Protein AF-A0A820UTZ8-F1 (afdb_monomer)

Sequence (150 aa):
SDGFQQEKTWSLIIRLRHNVIKTGIKMISLSYAKISFSDAAQKLQLDSPEDAEYIVAKAIRDGVIEASIDHEQGYVQSRETIDVYTTREPMNAFHQRIEFCLKVHNEAVKAMRYPPKKYNEDLETAQERREREQEELEYAKEMADDEDDF

Nearest PDB structures (foldseek):
  9e8h-assembly1_V  TM=7.848E-01  e=2.845E-15  Homo sapiens
  9e8k-assembly1_V  TM=8.565E-01  e=4.154E-14  Homo sapiens
  7w3h-assembly1_V  TM=7.368E-01  e=2.902E-13  Homo sapiens
  3jck-assembly1_A  TM=6.873E-01  e=3.870E-11  Saccharomyces cerevisiae S288C
  4d10-assembly1_K  TM=8.024E-01  e=1.101E-06  Homo sapiens

Foldseek 3Di:
DCPCVVVVCVVVVVVVLLVVLLVLVLVVLVVDQKDALVVNCVSSVHPDSVVSVVSVVVSVVVVSFAWDDDPVVRMIGGDPDDDCVVDCVVVVVVVVVVVVVVVVVVVVVVVVPVVVPPVVVVVVVVVVVVVVVVVVVVVVVVVVVVVVPD

Mean predicted aligned error: 13.87 Å

pLDDT: mean 81.64, std 11.59, range [44.25, 97.19]

Secondary structure (DSSP, 8-state):
--HHHHTTTHHHHHHHHHHHHHHHHHHHHHH-SEEEHHHHHHHHT-S-HHHHHHHHHHHHHTTS--EEEETTTTEEEEPP---GGGSSHHHHHHHHHHHHHHHHHHHHHHHHTSS-SHHHHHHHHHHHHHHHHHHHHHHHHHHHHTTTT-

Radius of gyration: 37.83 Å; Cα contacts (8 Å, |Δi|>4): 81; chains: 1; bounding box: 93×20×97 Å

Structure (mmCIF, N/CA/C/O backbone):
data_AF-A0A820UTZ8-F1
#
_entry.id   AF-A0A820UTZ8-F1
#
loop_
_atom_site.group_PDB
_atom_site.id
_atom_site.type_symbol
_atom_site.label_atom_id
_atom_site.label_alt_id
_atom_site.label_comp_id
_atom_site.label_asym_id
_atom_site.label_entity_id
_atom_site.label_seq_id
_atom_site.pdbx_PDB_ins_code
_atom_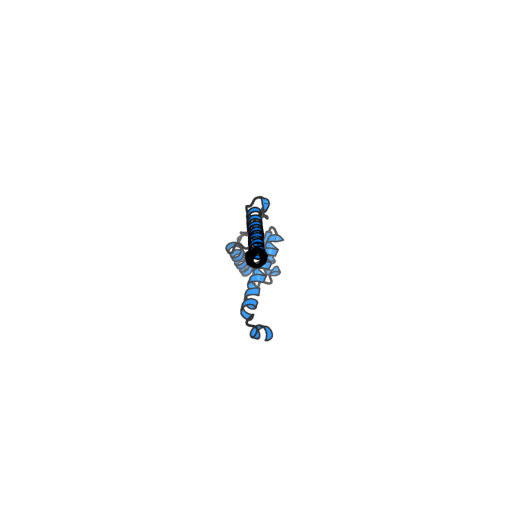site.Cartn_x
_atom_site.Cartn_y
_atom_site.Cartn_z
_atom_site.occupancy
_atom_site.B_iso_or_equiv
_atom_site.auth_seq_id
_atom_site.auth_comp_id
_atom_site.auth_asym_id
_atom_site.auth_atom_id
_atom_site.pdbx_PDB_model_num
ATOM 1 N N . SER A 1 1 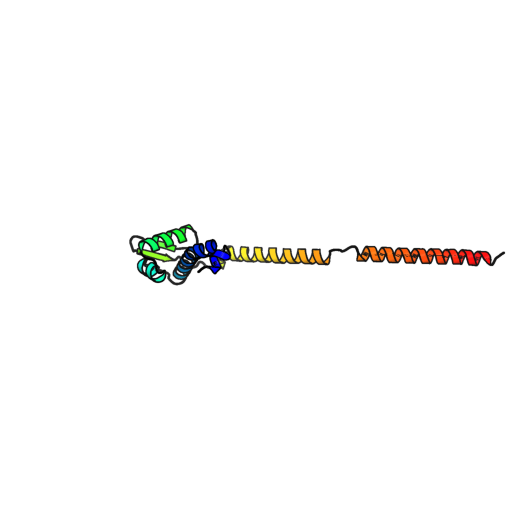? 19.200 -6.720 22.446 1.00 54.22 1 SER A N 1
ATOM 2 C CA . SER A 1 1 ? 18.553 -5.501 21.926 1.00 54.22 1 SER A CA 1
ATOM 3 C C . SER A 1 1 ? 19.519 -4.460 21.352 1.00 54.22 1 SER A C 1
ATOM 5 O O . SER A 1 1 ? 19.028 -3.517 20.750 1.00 54.22 1 SER A O 1
ATOM 7 N N . ASP A 1 2 ? 20.850 -4.634 21.437 1.00 58.19 2 ASP A N 1
ATOM 8 C CA . ASP A 1 2 ? 21.822 -3.587 21.046 1.00 58.19 2 ASP A CA 1
ATOM 9 C C . ASP A 1 2 ? 22.266 -3.556 19.573 1.00 58.19 2 ASP A C 1
ATOM 11 O O . ASP A 1 2 ? 22.712 -2.511 19.104 1.00 58.19 2 ASP A O 1
ATOM 15 N N . GLY A 1 3 ? 22.112 -4.641 18.804 1.00 70.94 3 GLY A N 1
ATOM 16 C CA . GLY A 1 3 ? 22.591 -4.672 17.408 1.00 70.94 3 GLY A CA 1
ATOM 17 C C . GLY A 1 3 ? 21.931 -3.615 16.508 1.00 70.94 3 GLY A C 1
ATOM 18 O O . GLY A 1 3 ? 22.598 -2.934 15.736 1.00 70.94 3 GLY A O 1
ATOM 19 N N . PHE A 1 4 ? 20.624 -3.389 16.678 1.00 64.25 4 PHE A N 1
ATOM 20 C CA . PHE A 1 4 ? 19.862 -2.443 15.849 1.00 64.25 4 PHE A CA 1
ATOM 21 C C . PHE A 1 4 ? 20.083 -0.968 16.210 1.00 64.25 4 PHE A C 1
ATOM 23 O O . PHE A 1 4 ? 19.855 -0.082 15.382 1.00 64.25 4 PHE A O 1
ATOM 30 N N . GLN A 1 5 ? 20.518 -0.679 17.441 1.00 64.12 5 GLN A N 1
ATOM 31 C CA . GLN A 1 5 ? 20.910 0.681 17.819 1.00 64.12 5 GLN A CA 1
ATOM 32 C C . GLN A 1 5 ? 22.268 1.048 17.212 1.00 64.12 5 GLN A C 1
ATOM 34 O O . GLN A 1 5 ? 22.458 2.190 16.794 1.00 64.12 5 GLN A O 1
ATOM 39 N N . GLN A 1 6 ? 23.163 0.068 17.067 1.00 70.62 6 GLN A N 1
ATOM 40 C CA . GLN A 1 6 ? 24.450 0.234 16.391 1.00 70.62 6 GLN A CA 1
ATOM 41 C C . GLN A 1 6 ? 24.295 0.528 14.889 1.00 70.62 6 GLN A C 1
ATOM 43 O O . GLN A 1 6 ? 25.003 1.377 14.350 1.00 70.62 6 GLN A O 1
ATOM 48 N N . GLU A 1 7 ? 23.316 -0.094 14.226 1.00 79.94 7 GLU A N 1
ATOM 49 C CA . GLU A 1 7 ? 23.069 0.063 12.783 1.00 79.94 7 GLU A CA 1
ATOM 50 C C . GLU A 1 7 ? 22.249 1.309 12.395 1.00 79.94 7 GLU A C 1
ATOM 52 O O . GLU A 1 7 ? 21.922 1.498 11.224 1.00 79.94 7 GLU A O 1
ATOM 57 N N . LYS A 1 8 ? 21.894 2.187 13.346 1.00 77.56 8 LYS A N 1
ATOM 58 C CA . LYS A 1 8 ? 21.041 3.380 13.118 1.00 77.56 8 LYS A CA 1
ATOM 59 C C . LYS A 1 8 ? 19.663 3.079 12.487 1.00 77.56 8 LYS A C 1
ATOM 61 O O . LYS A 1 8 ? 18.948 4.003 12.097 1.00 77.56 8 LYS A O 1
ATOM 66 N N . THR A 1 9 ? 19.230 1.818 12.438 1.00 82.38 9 THR A N 1
ATOM 67 C CA . THR A 1 9 ? 17.926 1.386 11.892 1.00 82.38 9 THR A CA 1
ATOM 68 C C . THR A 1 9 ? 16.786 1.483 12.907 1.00 82.38 9 THR A C 1
ATOM 70 O O . THR A 1 9 ? 15.617 1.323 12.555 1.00 82.38 9 THR A O 1
ATOM 73 N N . TRP A 1 10 ? 17.097 1.839 14.156 1.00 82.94 10 TRP A N 1
ATOM 74 C CA . TRP A 1 10 ? 16.140 1.987 15.256 1.00 82.94 10 TRP A CA 1
ATOM 75 C C . TRP A 1 10 ? 14.895 2.826 14.909 1.00 82.94 10 TRP A C 1
ATOM 77 O O . TRP A 1 10 ? 13.771 2.450 15.242 1.00 82.94 10 TRP A O 1
ATOM 87 N N . SER A 1 11 ? 15.062 3.932 14.174 1.00 83.88 11 SER A N 1
ATOM 88 C CA . SER A 1 11 ? 13.933 4.797 13.796 1.00 83.88 11 SER A CA 1
ATOM 89 C C . SER A 1 11 ? 12.948 4.138 12.818 1.00 83.88 11 SER A C 1
ATOM 91 O O . SER A 1 11 ? 11.755 4.443 12.861 1.00 83.88 11 SER A O 1
ATOM 93 N N . LEU A 1 12 ? 13.416 3.220 11.964 1.00 84.81 12 LEU A N 1
ATOM 94 C CA . LEU A 1 12 ? 12.567 2.436 11.061 1.00 84.81 12 LEU A CA 1
ATOM 95 C C . LEU A 1 12 ? 11.771 1.384 11.837 1.00 84.81 12 LEU A C 1
ATOM 97 O O . LEU A 1 12 ? 10.579 1.212 11.585 1.00 84.81 12 LEU A O 1
ATOM 101 N N . ILE A 1 13 ? 12.409 0.735 12.815 1.00 86.06 13 ILE A N 1
ATOM 102 C CA . ILE A 1 13 ? 11.790 -0.303 13.650 1.00 86.06 13 ILE A CA 1
ATOM 103 C C . ILE A 1 13 ? 10.596 0.264 14.423 1.00 86.06 13 ILE A C 1
ATOM 105 O O . ILE A 1 13 ? 9.522 -0.333 14.424 1.00 86.06 13 ILE A O 1
ATOM 109 N N . ILE A 1 14 ? 10.729 1.457 15.008 1.00 85.81 14 ILE A N 1
ATOM 110 C CA . ILE A 1 14 ? 9.621 2.100 15.734 1.00 85.81 14 ILE A CA 1
ATOM 111 C C . ILE A 1 14 ? 8.425 2.373 14.807 1.00 85.81 14 ILE A C 1
ATOM 113 O O . ILE A 1 14 ? 7.274 2.160 15.192 1.00 85.81 14 ILE A O 1
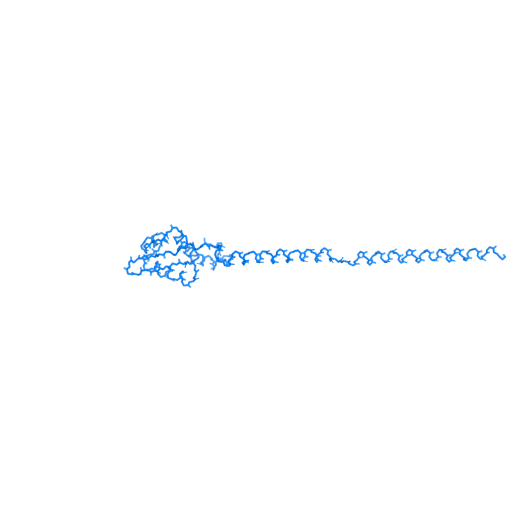ATOM 117 N N . ARG A 1 15 ? 8.671 2.807 13.563 1.00 86.75 15 ARG A N 1
ATOM 118 C CA . ARG A 1 15 ? 7.598 3.069 12.585 1.00 86.75 15 ARG A CA 1
ATOM 119 C C . ARG A 1 15 ? 6.899 1.793 12.121 1.00 86.75 15 ARG A C 1
ATOM 121 O O . ARG A 1 15 ? 5.748 1.866 11.688 1.00 86.75 15 ARG A O 1
ATOM 128 N N . LEU A 1 16 ? 7.552 0.635 12.244 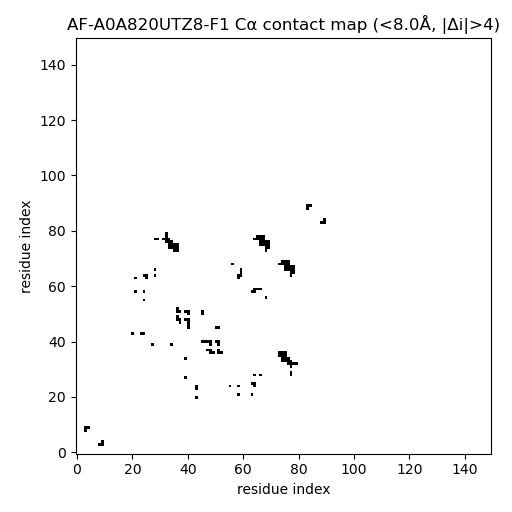1.00 89.06 16 LEU A N 1
ATOM 129 C CA . LEU A 1 16 ? 6.981 -0.648 11.853 1.00 89.06 16 LEU A CA 1
ATOM 130 C C . LEU A 1 16 ? 5.678 -0.928 12.605 1.00 89.06 16 LEU A C 1
ATOM 132 O O . LEU A 1 16 ? 4.722 -1.363 11.977 1.00 89.06 16 LEU A O 1
ATOM 136 N N . ARG A 1 17 ? 5.582 -0.581 13.897 1.00 86.69 17 ARG A N 1
ATOM 137 C CA . ARG A 1 17 ? 4.363 -0.795 14.698 1.00 86.69 17 ARG A CA 1
ATOM 138 C C . ARG A 1 17 ? 3.119 -0.198 14.033 1.00 86.69 17 ARG A C 1
ATOM 140 O O . ARG A 1 17 ? 2.111 -0.877 13.880 1.00 86.69 17 ARG A O 1
ATOM 147 N N . HIS A 1 18 ? 3.202 1.054 13.584 1.00 83.38 18 HIS A N 1
ATOM 148 C C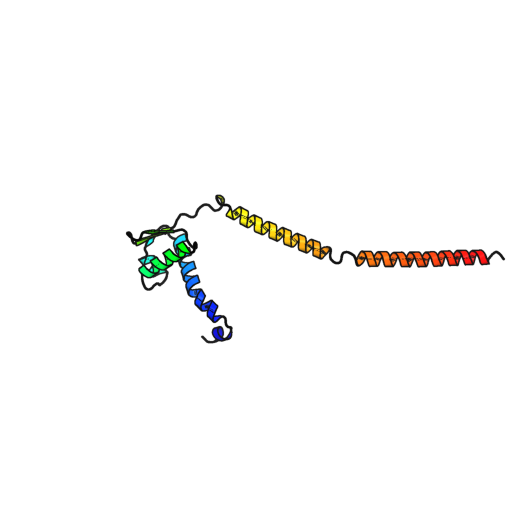A . HIS A 1 18 ? 2.079 1.717 12.914 1.00 83.38 18 HIS A CA 1
ATOM 149 C C . HIS A 1 18 ? 1.794 1.123 11.525 1.00 83.38 18 HIS A C 1
ATOM 151 O O . HIS A 1 18 ? 0.634 1.049 11.124 1.00 83.38 18 HIS A O 1
ATOM 157 N N . ASN A 1 19 ? 2.820 0.645 10.812 1.00 86.81 19 ASN A N 1
ATOM 158 C CA . ASN A 1 19 ? 2.649 -0.037 9.526 1.00 86.81 19 ASN A CA 1
ATOM 159 C C . ASN A 1 19 ? 2.010 -1.428 9.674 1.00 86.81 19 ASN A C 1
ATOM 161 O O . ASN A 1 19 ? 1.184 -1.800 8.839 1.00 86.81 19 ASN A O 1
ATOM 165 N N . VAL A 1 20 ? 2.340 -2.174 10.735 1.00 90.25 20 VAL A N 1
ATOM 166 C CA . VAL A 1 20 ? 1.720 -3.474 11.037 1.00 90.25 20 VAL A CA 1
ATOM 167 C C . VAL A 1 20 ? 0.239 -3.287 11.339 1.00 90.25 20 VAL A C 1
ATOM 169 O O . VAL A 1 20 ? -0.581 -3.959 10.725 1.00 90.25 20 VAL A O 1
ATOM 172 N N . ILE A 1 21 ? -0.119 -2.322 12.193 1.00 88.38 21 ILE A N 1
ATOM 173 C CA . ILE A 1 21 ? -1.525 -2.021 12.507 1.00 88.38 21 ILE A CA 1
ATOM 174 C C . ILE A 1 21 ? -2.290 -1.618 11.237 1.00 88.38 21 ILE A C 1
ATOM 176 O O . ILE A 1 21 ? -3.367 -2.145 10.962 1.00 88.38 21 ILE A O 1
ATOM 180 N N . LYS A 1 22 ? -1.706 -0.738 10.412 1.00 87.69 22 LYS A N 1
ATOM 181 C CA . LYS A 1 22 ? -2.302 -0.295 9.142 1.00 87.69 22 LYS A CA 1
ATOM 182 C C . LYS A 1 22 ? -2.525 -1.465 8.170 1.00 87.69 22 LYS A C 1
ATOM 184 O O . LYS A 1 22 ? -3.579 -1.554 7.544 1.00 87.69 22 LYS A O 1
ATOM 189 N N . THR A 1 23 ? -1.563 -2.381 8.078 1.00 89.94 23 THR A N 1
ATOM 190 C CA . THR A 1 23 ? -1.673 -3.595 7.251 1.00 89.94 23 THR A CA 1
ATOM 191 C C . THR A 1 23 ? -2.714 -4.567 7.807 1.00 89.94 23 THR A C 1
ATOM 193 O O . THR A 1 23 ? -3.511 -5.108 7.045 1.00 89.94 23 THR A O 1
ATOM 196 N N . GLY A 1 24 ? -2.758 -4.747 9.129 1.00 90.00 24 GLY A N 1
ATOM 197 C CA . GLY A 1 24 ? -3.730 -5.604 9.805 1.00 90.00 24 GLY A CA 1
ATOM 198 C C . GLY A 1 24 ? -5.168 -5.152 9.557 1.00 90.00 24 GLY A C 1
ATOM 199 O O . GLY A 1 24 ? -6.012 -5.963 9.186 1.00 90.00 24 GLY A O 1
ATOM 200 N N . ILE A 1 25 ? -5.431 -3.846 9.650 1.00 89.25 25 ILE A N 1
ATOM 201 C CA . ILE A 1 25 ? -6.749 -3.268 9.348 1.00 89.25 25 ILE A CA 1
ATOM 202 C C . ILE A 1 25 ? -7.145 -3.508 7.889 1.00 89.25 25 ILE A C 1
ATOM 204 O O . ILE A 1 25 ? -8.278 -3.906 7.630 1.00 89.25 25 ILE A O 1
ATOM 208 N N . LYS A 1 26 ? -6.214 -3.339 6.941 1.00 88.69 26 LYS A N 1
ATOM 209 C CA . LYS A 1 26 ? -6.467 -3.641 5.524 1.00 88.69 26 LYS A CA 1
ATOM 210 C C . LYS A 1 26 ? -6.813 -5.116 5.303 1.00 88.69 26 LYS A C 1
ATOM 212 O O . LYS A 1 26 ? -7.670 -5.443 4.491 1.00 88.69 26 LYS A O 1
ATOM 217 N N . MET A 1 27 ? -6.171 -6.022 6.035 1.00 89.19 27 MET A N 1
ATOM 218 C CA . MET A 1 27 ? -6.471 -7.450 5.941 1.00 89.19 27 MET A CA 1
ATOM 219 C C . MET A 1 27 ? -7.852 -7.790 6.517 1.00 89.19 27 MET A C 1
ATOM 221 O O . MET A 1 27 ? -8.581 -8.590 5.930 1.00 89.19 27 MET A O 1
ATOM 225 N N . ILE A 1 28 ? -8.242 -7.144 7.619 1.00 89.25 28 ILE A N 1
ATOM 226 C CA . ILE A 1 28 ? -9.587 -7.265 8.193 1.00 89.25 28 ILE A CA 1
ATOM 227 C C . ILE A 1 28 ? -10.637 -6.727 7.213 1.00 89.25 28 ILE A C 1
ATOM 229 O O . ILE A 1 28 ? -11.619 -7.420 6.961 1.00 89.25 28 ILE A O 1
ATOM 233 N N . SER A 1 29 ? -10.420 -5.559 6.600 1.00 86.50 29 SER A N 1
ATOM 234 C CA . SER A 1 29 ? -11.388 -4.978 5.659 1.00 86.50 29 SER A CA 1
ATOM 235 C C . SER A 1 29 ? -11.585 -5.820 4.396 1.00 86.50 29 SER A C 1
ATOM 237 O O . SER A 1 29 ? -12.672 -5.816 3.836 1.00 86.50 29 SER A O 1
ATOM 239 N N . LEU A 1 30 ? -10.549 -6.543 3.952 1.00 86.75 30 LEU A N 1
ATOM 240 C CA . LEU A 1 30 ? -10.642 -7.481 2.826 1.00 86.75 30 LEU A CA 1
ATOM 241 C C . LEU A 1 30 ? -11.349 -8.791 3.199 1.00 86.75 30 LEU A C 1
ATOM 243 O O . LEU A 1 30 ? -11.941 -9.432 2.338 1.00 86.75 30 LEU A O 1
ATOM 247 N N . SER A 1 31 ? -11.259 -9.209 4.463 1.00 88.00 31 SER A N 1
ATOM 248 C CA . SER A 1 31 ? -11.786 -10.503 4.916 1.00 88.00 31 SER A CA 1
ATOM 249 C C . SER A 1 31 ? -13.234 -10.426 5.402 1.00 88.00 31 SER A C 1
ATOM 251 O O . SER A 1 31 ? -13.952 -11.421 5.339 1.00 88.00 31 SER A O 1
ATOM 253 N N . TYR A 1 32 ? -13.663 -9.270 5.912 1.00 89.06 32 TYR A N 1
ATOM 254 C CA . TYR A 1 32 ? -14.983 -9.076 6.505 1.00 89.06 32 TYR A CA 1
ATOM 255 C C . TYR A 1 32 ? -15.724 -7.941 5.798 1.00 89.06 32 TYR A C 1
ATOM 257 O O . TYR A 1 32 ? -15.198 -6.838 5.668 1.00 89.06 32 TYR A O 1
ATOM 265 N N . ALA A 1 33 ? -16.976 -8.197 5.407 1.00 86.19 33 ALA A N 1
ATOM 266 C CA . ALA A 1 33 ? -17.892 -7.162 4.919 1.00 86.19 33 ALA A CA 1
ATOM 267 C C . ALA A 1 33 ? -18.358 -6.228 6.054 1.00 86.19 33 ALA A C 1
ATOM 269 O O . ALA A 1 33 ? -18.555 -5.029 5.867 1.00 86.19 33 ALA A O 1
ATOM 270 N N . LYS A 1 34 ? -18.532 -6.791 7.255 1.00 89.81 34 LYS A N 1
ATOM 271 C CA . LYS A 1 34 ? -18.964 -6.089 8.465 1.00 89.81 34 LYS A CA 1
ATOM 272 C C . LYS A 1 34 ? -18.253 -6.681 9.680 1.00 89.81 34 LYS A C 1
ATOM 274 O O . LYS A 1 34 ? -18.214 -7.903 9.820 1.00 89.81 34 LYS A O 1
ATOM 279 N N . ILE A 1 35 ? -17.700 -5.834 10.545 1.00 90.81 35 ILE A N 1
ATOM 280 C CA . ILE A 1 35 ? -17.027 -6.243 11.787 1.00 90.81 35 ILE A CA 1
ATOM 281 C C . ILE A 1 35 ? -17.281 -5.217 12.897 1.00 90.81 35 ILE A C 1
ATOM 283 O O . ILE A 1 35 ? -17.305 -4.017 12.631 1.00 90.81 35 ILE A O 1
ATOM 287 N N . SER A 1 36 ? -17.493 -5.672 14.132 1.00 91.50 36 SER A N 1
ATOM 288 C CA . SER A 1 36 ? -17.639 -4.798 15.303 1.00 91.50 36 SER A CA 1
ATOM 289 C C . SER A 1 36 ? -16.290 -4.228 15.760 1.00 91.50 36 SER A C 1
ATOM 291 O O . SER A 1 36 ? -15.232 -4.821 15.523 1.00 91.50 36 SER A O 1
ATOM 293 N N . PHE A 1 37 ? -16.309 -3.093 16.464 1.00 88.38 37 PHE A N 1
ATOM 294 C CA . PHE A 1 37 ? -15.084 -2.511 17.032 1.00 88.38 37 PHE A CA 1
ATOM 295 C C . PHE A 1 37 ? -14.436 -3.401 18.099 1.00 88.38 37 PHE A C 1
ATOM 297 O O . PHE A 1 37 ? -13.210 -3.471 18.162 1.00 88.38 37 PHE A O 1
ATOM 304 N N . SER A 1 38 ? -15.237 -4.137 18.880 1.00 89.38 38 SER A N 1
ATOM 305 C CA . SER A 1 38 ? -14.743 -5.097 19.878 1.00 89.38 38 SER A CA 1
ATOM 306 C C . SER A 1 38 ? -13.895 -6.197 19.244 1.00 89.38 38 SER A C 1
ATOM 308 O O . SER A 1 38 ? -12.793 -6.496 19.705 1.00 89.38 38 SER A O 1
ATOM 310 N N . ASP A 1 39 ? -14.382 -6.767 18.144 1.00 89.88 39 ASP A N 1
ATOM 311 C CA . ASP A 1 39 ? -13.747 -7.910 17.495 1.00 89.88 39 ASP A CA 1
ATOM 312 C C . ASP A 1 39 ? -12.515 -7.459 16.707 1.00 89.88 39 ASP A C 1
ATOM 314 O O . ASP A 1 39 ? -11.498 -8.158 16.663 1.00 89.88 39 ASP A O 1
ATOM 318 N N . ALA A 1 40 ? -12.580 -6.261 16.116 1.00 86.94 40 ALA A N 1
ATOM 319 C CA . ALA A 1 40 ? -11.434 -5.619 15.488 1.00 86.94 40 ALA A CA 1
ATOM 320 C C . ALA A 1 40 ? -10.326 -5.320 16.513 1.00 86.94 40 ALA A C 1
ATOM 322 O O . ALA A 1 40 ? -9.165 -5.643 16.252 1.00 86.94 40 ALA A O 1
ATOM 323 N N . ALA A 1 41 ? -10.670 -4.781 17.689 1.00 89.06 41 ALA A N 1
ATOM 324 C CA . ALA A 1 41 ? -9.723 -4.519 18.773 1.00 89.06 41 ALA A CA 1
ATOM 325 C C . ALA A 1 41 ? -9.058 -5.810 19.267 1.00 89.06 41 ALA A C 1
ATOM 327 O O . ALA A 1 41 ? -7.833 -5.874 19.364 1.00 89.06 41 ALA A O 1
ATOM 328 N N . GLN A 1 42 ? -9.840 -6.875 19.473 1.00 89.88 42 GLN A N 1
ATOM 329 C CA . GLN A 1 42 ? -9.316 -8.169 19.913 1.00 89.88 42 GLN A CA 1
ATOM 330 C C . GLN A 1 42 ? -8.369 -8.798 18.879 1.00 89.88 42 GLN A C 1
ATOM 332 O O . GLN A 1 42 ? -7.324 -9.339 19.243 1.00 89.88 42 GLN A O 1
ATOM 337 N N . LYS A 1 43 ? -8.691 -8.710 17.581 1.00 86.88 43 LYS A N 1
ATOM 338 C CA . LYS A 1 43 ? -7.830 -9.227 16.501 1.00 86.88 43 LYS A CA 1
ATOM 339 C C . LYS A 1 43 ? -6.548 -8.414 16.314 1.00 86.88 43 LYS A C 1
ATOM 341 O O . LYS A 1 43 ? -5.530 -8.986 15.935 1.00 86.88 43 LYS A O 1
ATOM 346 N N . LEU A 1 44 ? -6.595 -7.106 16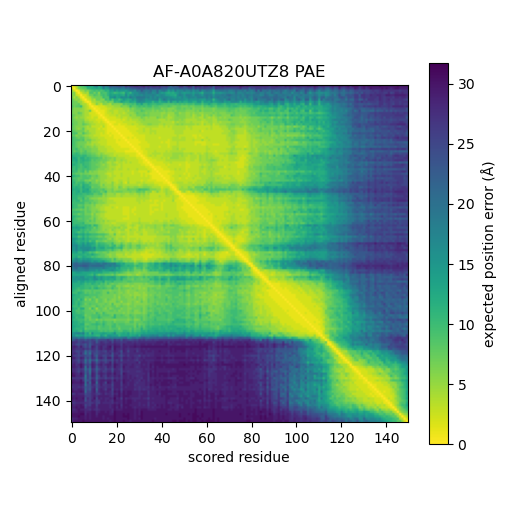.560 1.00 86.56 44 LEU A N 1
ATOM 347 C CA . LEU A 1 44 ? -5.443 -6.204 16.451 1.00 86.56 44 LEU A CA 1
ATOM 348 C C . LEU A 1 44 ? -4.642 -6.085 17.754 1.00 86.56 44 LEU A C 1
ATOM 350 O O . LEU A 1 44 ? -3.613 -5.412 17.750 1.00 86.56 44 LEU A O 1
ATOM 354 N N . GLN A 1 45 ? -5.090 -6.746 18.828 1.00 86.69 45 GLN A N 1
ATOM 355 C CA . GLN A 1 45 ? -4.510 -6.655 20.172 1.00 86.69 45 GLN A CA 1
ATOM 356 C C . GLN A 1 45 ? -4.423 -5.200 20.661 1.00 86.69 45 GLN A C 1
ATOM 358 O O . GLN A 1 45 ? -3.387 -4.759 21.154 1.00 86.69 45 GLN A O 1
ATOM 363 N N . LEU A 1 46 ? -5.508 -4.447 20.466 1.00 85.38 46 LEU A N 1
ATOM 364 C CA . LEU A 1 46 ? -5.655 -3.083 20.970 1.00 85.38 46 LEU A CA 1
ATOM 365 C C . LEU A 1 46 ? -6.267 -3.101 22.371 1.00 85.38 46 LEU A C 1
ATOM 367 O O . LEU A 1 46 ? -7.079 -3.970 22.688 1.00 85.38 46 LEU A O 1
ATOM 371 N N . ASP A 1 47 ? -5.881 -2.123 23.187 1.00 84.31 47 ASP A N 1
ATOM 372 C CA . ASP A 1 47 ? -6.279 -2.044 24.594 1.00 84.31 47 ASP A CA 1
ATOM 373 C C . ASP A 1 47 ? -7.759 -1.654 24.771 1.00 84.31 47 ASP A C 1
ATOM 375 O O . ASP A 1 47 ? -8.386 -2.044 25.756 1.00 84.31 47 ASP A O 1
ATOM 379 N N . SER A 1 48 ? -8.334 -0.915 23.813 1.00 87.81 48 SER A N 1
ATOM 380 C CA . SER A 1 48 ? -9.706 -0.404 23.876 1.00 87.81 48 SER A CA 1
ATOM 381 C C . SER A 1 48 ? -10.437 -0.476 22.516 1.00 87.81 48 SER A C 1
ATOM 383 O O . SER A 1 48 ? -9.809 -0.367 21.454 1.00 87.81 48 SER A O 1
ATOM 385 N N . PRO A 1 49 ? -11.774 -0.658 22.518 1.00 85.62 49 PRO A N 1
ATOM 386 C CA . PRO A 1 49 ? -12.593 -0.563 21.309 1.00 85.62 49 PRO A CA 1
ATOM 387 C C . PRO A 1 49 ? -12.663 0.867 20.745 1.00 85.62 49 PRO A C 1
ATOM 389 O O . PRO A 1 49 ? -12.738 1.028 19.527 1.00 85.62 49 PRO A O 1
ATOM 392 N N . GLU A 1 50 ? -12.569 1.899 21.587 1.00 87.44 50 GLU A N 1
ATOM 393 C CA . GLU A 1 50 ? -12.485 3.305 21.164 1.00 87.44 50 GLU A CA 1
ATOM 394 C C . GLU A 1 50 ? -11.184 3.587 20.389 1.00 87.44 50 GLU A C 1
ATOM 396 O O . GLU A 1 50 ? -11.186 4.303 19.382 1.00 87.44 50 GLU A O 1
ATOM 401 N N . ASP A 1 51 ? -10.071 2.966 20.794 1.00 87.75 51 ASP A N 1
ATOM 402 C CA . ASP A 1 51 ? -8.810 3.047 20.051 1.00 87.75 51 ASP A CA 1
ATOM 403 C C . ASP A 1 51 ? -8.937 2.402 18.665 1.00 87.75 51 ASP A C 1
ATOM 405 O O . ASP A 1 51 ? -8.438 2.942 17.671 1.00 87.75 51 ASP A O 1
ATOM 409 N N . ALA A 1 52 ? -9.639 1.270 18.562 1.00 87.19 52 ALA A N 1
ATOM 410 C CA . ALA A 1 52 ? -9.900 0.631 17.276 1.00 87.19 52 ALA A CA 1
ATOM 411 C C . ALA A 1 52 ? -10.715 1.543 16.347 1.00 87.19 52 ALA A C 1
ATOM 413 O O . ALA A 1 52 ? -10.373 1.673 15.168 1.00 87.19 52 ALA A O 1
ATOM 414 N N . GLU A 1 53 ? -11.731 2.229 16.871 1.00 88.81 53 GLU A N 1
ATOM 415 C CA . GLU A 1 53 ? -12.509 3.209 16.114 1.00 88.81 53 GLU A CA 1
ATOM 416 C C . GLU A 1 53 ? -11.625 4.343 15.575 1.00 88.81 53 GLU A C 1
ATOM 418 O O . GLU A 1 53 ? -11.649 4.635 14.373 1.00 88.81 53 GLU A O 1
ATOM 423 N N . TYR A 1 54 ? -10.783 4.942 16.424 1.00 89.19 54 TYR A N 1
ATOM 424 C CA . TYR A 1 54 ? -9.905 6.038 16.013 1.00 89.19 54 TYR A CA 1
ATOM 425 C C . TYR A 1 54 ? -8.920 5.614 14.915 1.00 89.19 54 TYR A C 1
ATOM 427 O O . TYR A 1 54 ? -8.698 6.346 13.942 1.00 89.19 54 TYR A O 1
ATOM 435 N N . ILE A 1 55 ? -8.330 4.423 15.039 1.00 88.94 55 ILE A N 1
ATOM 436 C CA . ILE A 1 55 ? -7.368 3.926 14.052 1.00 88.94 55 ILE A CA 1
ATOM 437 C C . ILE A 1 55 ? -8.070 3.605 12.726 1.00 88.94 55 ILE A C 1
ATOM 439 O O . ILE A 1 55 ? -7.526 3.941 11.671 1.00 88.94 55 ILE A O 1
ATOM 443 N N . VAL A 1 56 ? -9.272 3.020 12.745 1.00 88.81 56 VAL A N 1
ATOM 444 C CA . VAL A 1 56 ? -10.053 2.771 11.520 1.00 88.81 56 VAL A CA 1
ATOM 445 C C . VAL A 1 56 ? -10.450 4.093 10.859 1.00 88.81 56 VAL A C 1
ATOM 447 O O . VAL A 1 56 ? -10.243 4.253 9.655 1.00 88.81 56 VAL A O 1
ATOM 450 N N . ALA A 1 57 ? -10.916 5.082 11.625 1.00 89.38 57 ALA A N 1
ATOM 451 C CA . ALA A 1 57 ? -11.245 6.409 11.104 1.00 89.38 57 ALA A CA 1
ATOM 452 C C . ALA A 1 57 ? -10.025 7.088 10.460 1.00 89.38 57 ALA A C 1
ATOM 454 O O . ALA A 1 57 ? -10.122 7.700 9.391 1.00 89.38 57 ALA A O 1
ATOM 455 N N . LYS A 1 58 ? -8.846 6.940 11.074 1.00 90.06 58 LYS A N 1
ATOM 456 C CA . LYS A 1 58 ? -7.582 7.415 10.505 1.00 90.06 58 LYS A CA 1
ATOM 457 C C . LYS A 1 58 ? -7.198 6.654 9.236 1.00 90.06 58 LYS A C 1
ATOM 459 O O . LYS A 1 58 ? -6.741 7.274 8.284 1.00 90.06 58 LYS A O 1
ATOM 464 N N . ALA A 1 59 ? -7.399 5.340 9.190 1.00 89.12 59 ALA A N 1
ATOM 465 C CA . ALA A 1 59 ? -7.103 4.526 8.014 1.00 89.12 59 ALA A CA 1
ATOM 466 C C . ALA A 1 59 ? -7.992 4.887 6.810 1.00 89.12 59 ALA A C 1
ATOM 468 O O . ALA A 1 59 ? -7.495 4.900 5.682 1.00 89.12 59 ALA A O 1
ATOM 469 N N . ILE A 1 60 ? -9.260 5.239 7.053 1.00 89.38 60 ILE A N 1
ATOM 470 C CA . ILE A 1 60 ? -10.180 5.763 6.030 1.00 89.38 60 ILE A CA 1
ATOM 471 C C . ILE A 1 60 ? -9.712 7.144 5.553 1.00 89.38 60 ILE A C 1
ATOM 473 O O . ILE A 1 60 ? -9.624 7.385 4.353 1.00 89.38 60 ILE A O 1
ATOM 477 N N . ARG A 1 61 ? -9.339 8.042 6.478 1.00 89.44 61 ARG A N 1
ATOM 478 C CA . ARG A 1 61 ? -8.819 9.381 6.139 1.00 89.44 61 ARG A CA 1
ATOM 479 C C . ARG A 1 61 ? -7.532 9.325 5.315 1.00 89.44 61 ARG A C 1
ATOM 481 O O . ARG A 1 61 ? -7.362 10.118 4.397 1.00 89.44 61 ARG A O 1
ATOM 488 N N . ASP A 1 62 ? -6.645 8.390 5.641 1.00 88.81 62 ASP A N 1
ATOM 489 C CA . ASP A 1 62 ? -5.394 8.153 4.919 1.00 88.81 62 ASP A CA 1
ATOM 490 C C . ASP A 1 62 ? -5.617 7.455 3.557 1.00 88.81 62 ASP A C 1
ATOM 492 O O . ASP A 1 62 ? -4.650 7.240 2.827 1.00 88.81 62 ASP A O 1
ATOM 496 N N . GLY A 1 63 ? -6.853 7.058 3.219 1.00 85.12 63 GLY A N 1
ATOM 497 C CA . GLY A 1 63 ? -7.185 6.358 1.972 1.00 85.12 63 GLY A CA 1
ATOM 498 C C . GLY A 1 63 ? -6.634 4.931 1.889 1.00 85.12 63 GLY A C 1
ATOM 499 O O . GLY A 1 63 ? -6.463 4.390 0.802 1.00 85.12 63 GLY A O 1
ATOM 500 N N . VAL A 1 64 ? -6.301 4.316 3.028 1.00 85.94 64 VAL A N 1
ATOM 501 C CA . VAL A 1 64 ? -5.731 2.957 3.071 1.00 85.94 64 VAL A CA 1
ATOM 502 C C . VAL A 1 64 ? -6.813 1.902 2.874 1.00 85.94 64 VAL A C 1
ATOM 504 O O . VAL A 1 64 ? -6.550 0.852 2.282 1.00 85.94 64 VAL A O 1
ATOM 507 N N . ILE A 1 65 ? -8.003 2.176 3.411 1.00 87.19 65 ILE A N 1
ATOM 508 C CA . ILE A 1 65 ? -9.184 1.324 3.326 1.00 87.19 65 ILE A CA 1
ATOM 509 C C . ILE A 1 65 ? -10.390 2.149 2.883 1.00 87.19 65 ILE A C 1
ATOM 511 O O . ILE A 1 65 ? -10.553 3.299 3.290 1.00 87.19 65 ILE A O 1
ATOM 515 N N . GLU A 1 66 ? -11.260 1.530 2.095 1.00 86.50 66 GLU A N 1
ATOM 516 C 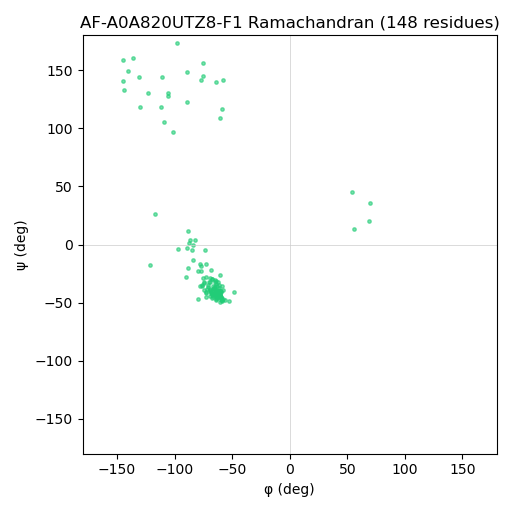CA . GLU A 1 66 ? -12.563 2.083 1.740 1.00 86.50 66 GLU A CA 1
ATOM 517 C C . GLU A 1 66 ? -13.632 1.410 2.602 1.00 86.50 66 GLU A C 1
ATOM 519 O O . GLU A 1 66 ? -14.086 0.299 2.331 1.00 86.50 66 GLU A O 1
ATOM 524 N N . ALA A 1 67 ? -14.004 2.071 3.693 1.00 87.38 67 ALA A N 1
ATOM 525 C CA . ALA A 1 67 ? -15.006 1.585 4.631 1.00 87.38 67 ALA A CA 1
ATOM 526 C C . ALA A 1 67 ? -15.821 2.752 5.198 1.00 87.38 67 ALA A C 1
ATOM 528 O O . ALA A 1 67 ? -15.379 3.901 5.180 1.00 87.38 67 ALA A O 1
ATOM 529 N N . SER A 1 68 ? -17.014 2.447 5.699 1.00 88.19 68 SER A N 1
ATOM 530 C CA . SER A 1 68 ? -17.870 3.361 6.449 1.00 88.19 68 SER A CA 1
ATOM 531 C C . SER A 1 68 ? -17.939 2.920 7.911 1.00 88.19 68 SER A C 1
ATOM 533 O O . SER A 1 68 ? -17.905 1.724 8.211 1.00 88.19 68 SER A O 1
ATOM 535 N N . ILE A 1 69 ? -18.000 3.895 8.814 1.00 89.62 69 ILE A N 1
ATOM 536 C CA . ILE A 1 69 ? -18.114 3.687 10.257 1.00 89.62 69 ILE A CA 1
ATOM 537 C C . ILE A 1 69 ? -19.543 4.026 10.674 1.00 89.62 69 ILE A C 1
ATOM 539 O O . ILE A 1 69 ? -20.020 5.122 10.380 1.00 89.62 69 ILE A O 1
ATOM 543 N N . ASP A 1 70 ? -20.188 3.105 11.385 1.00 88.38 70 ASP A N 1
ATOM 544 C CA . ASP A 1 70 ? -21.439 3.342 12.101 1.00 88.38 70 ASP A CA 1
ATOM 545 C C . ASP A 1 70 ? -21.145 3.326 13.607 1.00 88.38 70 ASP A C 1
ATOM 547 O O . ASP A 1 70 ? -20.886 2.273 14.199 1.00 88.38 70 ASP A O 1
ATOM 551 N N . HIS A 1 71 ? -21.137 4.517 14.210 1.00 84.00 71 HIS A N 1
ATOM 552 C CA . HIS A 1 71 ? -20.866 4.691 15.637 1.00 84.00 71 HIS A CA 1
ATOM 553 C C . HIS A 1 71 ? -22.058 4.265 16.509 1.00 84.00 71 HIS A C 1
ATOM 555 O O . HIS A 1 71 ? -21.854 3.746 17.602 1.00 84.00 71 HIS A O 1
ATOM 561 N N . GLU A 1 72 ? -23.299 4.425 16.032 1.00 84.62 72 GLU A N 1
ATOM 562 C CA . GLU A 1 72 ? -24.497 4.082 16.814 1.00 84.62 72 GLU A CA 1
ATOM 563 C C . GLU A 1 72 ? -24.640 2.571 16.995 1.00 84.62 72 GLU A C 1
ATOM 565 O O . GLU A 1 72 ? -25.010 2.097 18.069 1.00 84.62 72 GLU A O 1
ATOM 570 N N . GLN A 1 73 ? -24.330 1.803 15.952 1.00 81.56 73 GLN A N 1
ATOM 571 C CA . GLN A 1 73 ? -24.397 0.343 15.993 1.00 81.56 73 GLN A CA 1
ATOM 572 C C . GLN A 1 73 ? -23.039 -0.325 16.277 1.00 81.56 73 GLN A C 1
ATOM 574 O O . GLN A 1 73 ? -22.976 -1.550 16.403 1.00 81.56 73 GLN A O 1
ATOM 579 N N . GLY A 1 74 ? -21.955 0.449 16.384 1.00 85.50 74 GLY A N 1
ATOM 580 C CA . GLY A 1 74 ? -20.643 -0.029 16.825 1.00 85.50 74 GLY A CA 1
ATOM 581 C C . GLY A 1 74 ? -19.927 -0.960 15.839 1.00 85.50 74 GLY A C 1
ATOM 582 O O . GLY A 1 74 ? -19.248 -1.904 16.264 1.00 85.50 74 GLY A O 1
ATOM 583 N N . TYR A 1 75 ? -20.068 -0.729 14.531 1.00 88.38 75 TYR A N 1
ATOM 584 C CA . TYR A 1 75 ? -19.413 -1.547 13.507 1.00 88.38 75 TYR A CA 1
ATOM 585 C C . TYR A 1 75 ? -18.774 -0.743 12.376 1.00 88.38 75 TYR A C 1
ATOM 587 O O . TYR A 1 75 ? -19.130 0.394 12.067 1.00 88.38 75 TYR A O 1
ATOM 595 N N . VAL A 1 76 ? -17.852 -1.415 11.694 1.00 88.62 76 VAL A N 1
ATOM 596 C CA . VAL A 1 76 ? -17.233 -0.988 10.445 1.00 88.62 76 VAL A CA 1
ATOM 597 C C . VAL A 1 76 ? -17.821 -1.819 9.315 1.00 88.62 76 VAL A C 1
ATOM 599 O O . VAL A 1 76 ? -17.860 -3.049 9.397 1.00 88.62 76 VAL A O 1
ATOM 602 N N . GLN A 1 77 ? -18.260 -1.152 8.255 1.00 89.19 77 GLN A N 1
ATOM 603 C CA . GLN A 1 77 ? -18.717 -1.786 7.025 1.00 89.19 77 GLN A CA 1
ATOM 604 C C . GLN A 1 77 ? -17.722 -1.481 5.907 1.00 89.19 77 GLN A C 1
ATOM 606 O O . GLN A 1 77 ? -17.507 -0.316 5.566 1.00 89.19 77 GLN A O 1
ATOM 611 N N . SER A 1 78 ? -17.094 -2.508 5.340 1.00 85.94 78 SER A N 1
ATOM 612 C CA . SER A 1 78 ? -16.232 -2.326 4.171 1.00 85.94 78 SER A CA 1
ATOM 613 C C . SER A 1 78 ? -17.084 -2.100 2.922 1.00 85.94 78 SER A C 1
ATOM 615 O O . SER A 1 78 ? -18.192 -2.628 2.795 1.00 85.94 78 SER A O 1
ATOM 617 N N . ARG A 1 79 ? -16.593 -1.264 2.002 1.00 81.31 79 ARG A N 1
ATOM 618 C CA . ARG A 1 79 ? -17.160 -1.195 0.654 1.00 81.31 79 ARG A CA 1
ATOM 619 C C . ARG A 1 79 ? -16.673 -2.395 -0.145 1.00 81.31 79 ARG A C 1
ATOM 621 O O . ARG A 1 79 ? -15.521 -2.806 -0.010 1.00 81.31 79 ARG A O 1
ATOM 628 N N . GLU A 1 80 ? -17.559 -2.954 -0.963 1.00 72.81 80 GLU A N 1
ATOM 629 C CA . GLU A 1 80 ? -17.201 -4.054 -1.855 1.00 72.81 80 GLU A CA 1
ATOM 630 C C . GLU A 1 80 ? -16.057 -3.638 -2.781 1.00 72.81 80 GLU A C 1
ATOM 632 O O . GLU A 1 80 ? -15.997 -2.501 -3.257 1.00 72.81 80 GLU A O 1
ATOM 637 N N . THR A 1 81 ? -15.141 -4.574 -3.028 1.00 68.25 81 THR A N 1
ATOM 638 C CA . THR A 1 81 ? -14.039 -4.388 -3.969 1.00 68.25 81 THR A CA 1
ATOM 639 C C . THR A 1 81 ? -14.610 -4.120 -5.356 1.00 68.25 81 THR A C 1
ATOM 641 O O . THR A 1 81 ? -15.173 -5.018 -5.982 1.00 68.25 81 THR A O 1
ATOM 644 N N . ILE A 1 82 ? -14.474 -2.880 -5.822 1.00 73.06 82 ILE A N 1
ATOM 645 C CA . ILE A 1 82 ? -14.876 -2.474 -7.168 1.00 73.06 82 ILE A CA 1
ATOM 646 C C . ILE A 1 82 ? -14.012 -3.239 -8.175 1.00 73.06 82 ILE A C 1
ATOM 648 O O . ILE A 1 82 ? -12.810 -3.414 -7.964 1.00 73.06 82 ILE A O 1
ATOM 652 N N . ASP A 1 83 ? -14.619 -3.690 -9.273 1.00 77.75 83 ASP A N 1
ATOM 653 C CA . ASP A 1 83 ? -13.877 -4.311 -10.364 1.00 77.75 83 ASP A CA 1
ATOM 654 C C . ASP A 1 83 ? -12.827 -3.333 -10.919 1.00 77.75 83 ASP A C 1
ATOM 656 O O . ASP A 1 83 ? -13.149 -2.279 -11.477 1.00 77.75 83 ASP A O 1
ATOM 660 N N . VAL A 1 84 ? -11.555 -3.708 -10.778 1.00 79.88 84 VAL A N 1
ATOM 661 C CA . VAL A 1 84 ? -10.385 -2.915 -11.177 1.00 79.8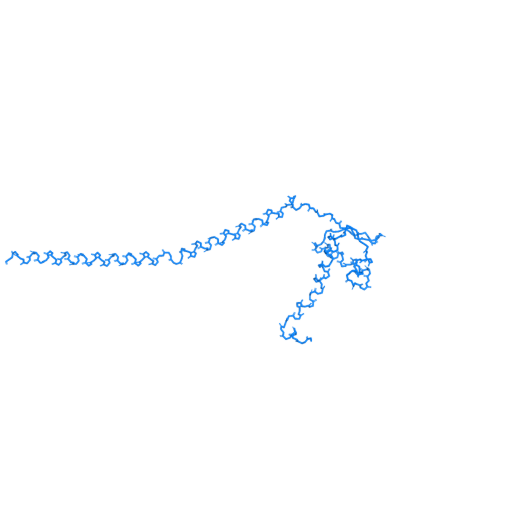8 84 VAL A CA 1
ATOM 662 C C . VAL A 1 84 ? -10.394 -2.621 -12.682 1.00 79.88 84 VAL A C 1
ATOM 664 O O . VAL A 1 84 ? -9.872 -1.596 -13.113 1.00 79.88 84 VAL A O 1
ATOM 667 N N . TYR A 1 85 ? -11.035 -3.457 -13.505 1.00 82.62 85 TYR A N 1
ATOM 668 C CA . TYR A 1 85 ? -11.156 -3.208 -14.946 1.00 82.62 85 TYR A CA 1
ATOM 669 C C . TYR A 1 85 ? -12.133 -2.084 -15.302 1.00 82.62 85 TYR A C 1
ATOM 671 O O . TYR A 1 85 ? -12.067 -1.547 -16.407 1.00 82.62 85 TYR A O 1
ATOM 679 N N . THR A 1 86 ? -13.002 -1.689 -14.369 1.00 85.19 86 THR A N 1
ATOM 680 C CA . THR A 1 86 ? -13.876 -0.520 -14.540 1.00 85.19 86 THR A CA 1
ATOM 681 C C . THR A 1 86 ? -13.105 0.791 -14.338 1.00 85.19 86 THR A C 1
ATOM 683 O O . THR A 1 86 ? -13.548 1.854 -14.774 1.00 85.19 86 THR A O 1
ATOM 686 N N . THR A 1 87 ? -11.934 0.744 -13.694 1.00 86.50 87 THR A N 1
ATOM 687 C CA . THR A 1 87 ? -11.126 1.929 -13.393 1.00 86.50 87 THR A CA 1
ATOM 688 C C . THR A 1 87 ? -10.008 2.144 -14.420 1.00 86.50 87 THR A C 1
ATOM 690 O O . THR A 1 87 ? -9.752 1.334 -15.311 1.00 86.50 87 THR A O 1
ATOM 693 N N . ARG A 1 88 ? -9.308 3.281 -14.308 1.00 88.62 88 ARG A N 1
ATOM 694 C CA . ARG A 1 88 ? -8.137 3.611 -15.145 1.00 88.62 88 ARG A CA 1
ATOM 695 C C . ARG A 1 88 ? -6.831 3.002 -14.620 1.00 88.62 88 ARG A C 1
ATOM 697 O O . ARG A 1 88 ? -5.783 3.210 -15.231 1.00 88.62 88 ARG A O 1
ATOM 704 N N . GLU A 1 89 ? -6.863 2.270 -13.506 1.00 88.62 89 GLU A N 1
ATOM 705 C CA . GLU A 1 89 ? -5.660 1.686 -12.900 1.00 88.62 89 GLU A CA 1
ATOM 706 C C . GLU A 1 89 ? -4.922 0.715 -13.831 1.00 88.62 89 GLU A C 1
ATOM 708 O O . GLU A 1 89 ? -3.703 0.872 -13.968 1.00 88.62 89 GLU A O 1
ATOM 713 N N . PRO A 1 90 ? -5.592 -0.218 -14.545 1.00 91.94 90 PRO A N 1
ATOM 714 C CA . PRO A 1 90 ? -4.899 -1.111 -15.471 1.00 91.94 90 PRO A CA 1
ATOM 715 C C . PRO A 1 90 ? -4.183 -0.339 -16.583 1.00 91.94 90 PRO A C 1
ATOM 717 O O . PRO A 1 90 ? -3.023 -0.618 -16.884 1.00 91.94 90 PRO A O 1
ATOM 720 N N . MET A 1 91 ? -4.839 0.679 -17.156 1.00 93.00 91 MET A N 1
ATOM 721 C CA . MET A 1 91 ? -4.261 1.525 -18.206 1.00 93.00 91 MET A CA 1
ATOM 722 C C . MET A 1 91 ? -2.987 2.229 -17.724 1.00 93.00 91 MET A C 1
ATOM 724 O O . MET A 1 91 ? -1.977 2.213 -18.426 1.00 93.00 91 MET A O 1
ATOM 728 N N . ASN A 1 92 ? -3.009 2.802 -16.517 1.00 93.88 92 ASN A N 1
ATOM 729 C CA . ASN A 1 92 ? -1.851 3.480 -15.931 1.00 93.88 92 ASN A CA 1
ATOM 730 C C . ASN A 1 92 ? -0.694 2.506 -15.659 1.00 93.88 92 ASN A C 1
ATOM 732 O O . ASN A 1 92 ? 0.458 2.818 -15.965 1.00 93.88 92 ASN A O 1
ATOM 736 N N . ALA A 1 93 ? -0.993 1.309 -15.145 1.00 93.50 93 ALA A N 1
ATOM 737 C CA . ALA A 1 93 ? 0.011 0.276 -14.903 1.00 93.50 93 ALA A CA 1
ATOM 738 C C . ALA A 1 93 ? 0.690 -0.181 -16.206 1.00 93.50 93 ALA A C 1
ATOM 740 O O . ALA A 1 93 ? 1.911 -0.349 -16.248 1.00 93.50 93 ALA A O 1
ATOM 741 N N . PHE A 1 94 ? -0.077 -0.348 -17.287 1.00 95.00 94 PHE A N 1
ATOM 742 C CA . PHE A 1 94 ? 0.488 -0.656 -18.600 1.00 95.00 94 PHE A CA 1
ATOM 743 C C . PHE A 1 94 ? 1.300 0.505 -19.165 1.00 95.00 94 PHE A C 1
ATOM 745 O O . PHE A 1 94 ? 2.401 0.273 -19.657 1.00 95.00 94 PHE A O 1
ATOM 752 N N . HIS A 1 95 ? 0.808 1.739 -19.056 1.00 96.75 95 HIS A N 1
ATOM 753 C CA . HIS A 1 95 ? 1.526 2.918 -19.532 1.00 96.75 95 HIS A CA 1
ATOM 754 C C . HIS A 1 95 ? 2.917 3.032 -18.892 1.00 96.75 95 HIS A C 1
ATOM 756 O O . HIS A 1 95 ? 3.908 3.131 -19.611 1.00 96.75 95 HIS A O 1
ATOM 762 N N . GLN A 1 96 ? 3.005 2.886 -17.565 1.00 96.00 96 GLN A N 1
ATOM 763 C CA . GLN A 1 96 ? 4.277 2.908 -16.835 1.00 96.00 96 GLN A CA 1
ATOM 764 C C . GLN A 1 96 ? 5.236 1.798 -17.298 1.00 96.00 96 GLN A C 1
ATOM 766 O O . GLN A 1 96 ? 6.437 2.023 -17.452 1.00 96.00 96 GLN A O 1
ATOM 771 N N . ARG A 1 97 ? 4.720 0.586 -17.541 1.00 96.06 97 ARG A N 1
ATOM 772 C CA . ARG A 1 97 ? 5.529 -0.544 -18.029 1.00 96.06 97 ARG A CA 1
ATOM 773 C C . ARG A 1 97 ? 6.035 -0.324 -19.452 1.00 96.06 97 ARG A C 1
ATOM 775 O O . ARG A 1 97 ? 7.190 -0.634 -19.735 1.00 96.06 97 ARG A O 1
ATOM 782 N N . ILE A 1 98 ? 5.188 0.201 -20.336 1.00 96.62 98 ILE A N 1
ATOM 783 C CA . ILE A 1 98 ? 5.548 0.503 -21.725 1.00 96.62 98 ILE A CA 1
ATOM 784 C C . ILE A 1 98 ? 6.623 1.588 -21.753 1.00 96.62 98 ILE A C 1
ATOM 786 O O . ILE A 1 98 ? 7.638 1.415 -22.423 1.00 96.62 98 ILE A O 1
ATOM 790 N N . GLU A 1 99 ? 6.441 2.664 -20.987 1.00 97.19 99 GLU A N 1
ATOM 791 C CA . GLU A 1 99 ? 7.424 3.742 -20.877 1.00 97.19 99 GLU A CA 1
ATOM 792 C C . GLU A 1 99 ? 8.779 3.211 -20.393 1.00 97.19 99 GLU A C 1
ATOM 794 O O . GLU A 1 99 ? 9.810 3.482 -21.013 1.00 97.19 99 GLU A O 1
ATOM 799 N N . PHE A 1 100 ? 8.782 2.380 -19.345 1.00 96.88 100 PHE A N 1
ATOM 800 C CA . PHE A 1 100 ? 9.999 1.744 -18.847 1.00 96.88 100 PHE A CA 1
ATOM 801 C C . PHE A 1 100 ? 10.672 0.866 -19.912 1.00 96.88 100 PHE A C 1
ATOM 803 O O . PHE A 1 100 ? 11.873 0.990 -20.151 1.00 96.88 100 PHE A O 1
ATOM 810 N N . CYS A 1 101 ? 9.907 0.012 -20.593 1.00 96.56 101 CYS A N 1
ATOM 811 C CA . CYS A 1 101 ? 10.437 -0.871 -21.629 1.00 96.56 101 CYS A CA 1
ATOM 812 C C . CYS A 1 101 ? 11.044 -0.085 -22.801 1.00 96.56 101 CYS A C 1
ATOM 814 O O . CYS A 1 101 ? 12.141 -0.402 -23.263 1.00 96.56 101 CYS A O 1
ATOM 816 N N . LEU A 1 102 ? 10.358 0.961 -23.270 1.00 96.31 102 LEU A N 1
ATOM 817 C CA . LEU A 1 102 ? 10.849 1.825 -24.345 1.00 96.31 102 LEU A CA 1
ATOM 818 C C . LEU A 1 102 ? 12.095 2.602 -23.920 1.00 96.31 102 LEU A C 1
ATOM 820 O O . LEU A 1 102 ? 13.019 2.766 -24.718 1.00 96.31 102 LEU A O 1
ATOM 824 N N . LYS A 1 103 ? 12.160 3.045 -22.660 1.00 96.44 103 LYS A N 1
ATOM 825 C CA . LYS A 1 103 ? 13.350 3.693 -22.105 1.00 96.44 103 LYS A CA 1
ATOM 826 C C . LYS A 1 103 ? 14.558 2.756 -22.140 1.00 96.44 103 LYS A C 1
ATOM 828 O O . LYS A 1 103 ? 15.592 3.146 -22.674 1.00 96.44 103 LYS A O 1
ATOM 833 N N . VAL A 1 104 ? 14.406 1.519 -21.664 1.00 96.12 104 VAL A N 1
ATOM 834 C CA . VAL A 1 104 ? 15.476 0.505 -21.689 1.00 96.12 104 VAL A CA 1
ATOM 835 C C . VAL A 1 104 ? 15.902 0.186 -23.122 1.00 96.12 104 VAL A C 1
ATOM 837 O O . VAL A 1 104 ? 17.095 0.125 -23.407 1.00 96.12 104 VAL A O 1
ATOM 840 N N . HIS A 1 105 ? 14.951 0.042 -24.049 1.00 94.44 105 HIS A N 1
ATOM 841 C CA . HIS A 1 105 ? 15.263 -0.166 -25.463 1.00 94.44 105 HIS A CA 1
ATOM 842 C C . HIS A 1 105 ? 16.101 0.987 -26.037 1.00 94.44 105 HIS A C 1
ATOM 844 O O . HIS A 1 105 ? 17.138 0.757 -26.657 1.00 94.44 105 HIS A O 1
ATOM 850 N N . ASN A 1 106 ? 15.692 2.232 -25.785 1.00 92.19 106 ASN A N 1
ATOM 851 C CA . ASN A 1 106 ? 16.414 3.414 -26.248 1.00 92.19 106 ASN A CA 1
ATOM 852 C C . ASN A 1 106 ? 17.817 3.517 -25.634 1.00 92.19 106 ASN A C 1
ATOM 854 O O . ASN A 1 106 ? 18.759 3.889 -26.330 1.00 92.19 106 ASN A O 1
ATOM 858 N N . GLU A 1 107 ? 17.976 3.191 -24.351 1.00 91.81 107 GLU A N 1
ATOM 859 C CA . GLU A 1 107 ? 19.282 3.137 -23.684 1.00 91.81 107 GLU A CA 1
ATOM 860 C C . GLU A 1 107 ? 20.178 2.046 -24.283 1.00 91.81 107 GLU A C 1
ATOM 862 O O . GLU A 1 107 ? 21.337 2.318 -24.594 1.00 91.81 107 GLU A O 1
ATOM 867 N N . ALA A 1 108 ? 19.640 0.852 -24.544 1.00 89.62 108 ALA A N 1
ATOM 868 C CA . ALA A 1 108 ? 20.376 -0.241 -25.175 1.00 89.62 108 ALA A CA 1
ATOM 869 C C . ALA A 1 108 ? 20.818 0.107 -26.604 1.00 89.62 108 ALA A C 1
ATOM 871 O O . ALA A 1 108 ? 21.970 -0.119 -26.968 1.00 89.62 108 ALA A O 1
ATOM 872 N N . VAL A 1 109 ? 19.945 0.718 -27.412 1.00 87.38 109 VAL A N 1
ATOM 873 C CA . VAL A 1 109 ? 20.301 1.182 -28.763 1.00 87.38 109 VAL A CA 1
ATOM 874 C C . VAL A 1 109 ? 21.364 2.277 -28.706 1.00 87.38 109 VAL A C 1
ATOM 876 O O . VAL A 1 109 ? 22.300 2.252 -29.503 1.00 87.38 109 VAL A O 1
ATOM 879 N N . LYS A 1 110 ? 21.268 3.214 -27.756 1.00 85.69 110 LYS A N 1
ATOM 880 C CA . LYS A 1 110 ? 22.310 4.228 -27.538 1.00 85.69 110 LYS A CA 1
ATOM 881 C C . LYS A 1 110 ? 23.644 3.597 -27.136 1.00 85.69 110 LYS A C 1
ATOM 883 O O . LYS A 1 110 ? 24.664 4.016 -27.665 1.00 85.69 110 LYS A O 1
ATOM 888 N N . ALA A 1 111 ? 23.640 2.588 -26.265 1.00 84.56 111 ALA A N 1
ATOM 889 C CA . ALA A 1 111 ? 24.845 1.876 -25.844 1.00 84.56 111 ALA A CA 1
ATOM 890 C C . ALA A 1 111 ? 25.470 1.052 -26.983 1.00 84.56 111 ALA A C 1
ATOM 892 O O . ALA A 1 111 ? 26.677 1.113 -27.181 1.00 84.56 111 ALA A O 1
ATOM 893 N N . MET A 1 112 ? 24.666 0.351 -27.792 1.00 78.19 112 MET A N 1
ATOM 894 C CA . MET A 1 112 ? 25.157 -0.349 -28.992 1.00 78.19 112 MET A CA 1
ATOM 895 C C . MET A 1 112 ? 25.745 0.616 -30.022 1.00 78.19 112 MET A C 1
ATOM 897 O O . MET A 1 112 ? 26.679 0.280 -30.742 1.00 78.19 112 MET A O 1
ATOM 901 N N . ARG A 1 113 ? 25.197 1.830 -30.093 1.00 70.31 113 ARG A N 1
ATOM 902 C CA . ARG A 1 113 ? 25.698 2.901 -30.948 1.00 70.31 113 ARG A CA 1
ATOM 903 C C . ARG A 1 113 ? 26.773 3.748 -30.271 1.00 70.31 113 ARG A C 1
ATOM 905 O O . ARG A 1 113 ? 27.066 4.795 -30.820 1.00 70.31 113 ARG A O 1
ATOM 912 N N . TYR A 1 114 ? 27.359 3.390 -29.127 1.00 58.78 114 TYR A N 1
ATOM 913 C CA . TYR A 1 114 ? 28.426 4.200 -28.528 1.00 58.78 114 TYR A CA 1
ATOM 914 C C . TYR A 1 114 ? 29.659 3.362 -28.155 1.00 58.78 114 TYR A C 1
ATOM 916 O O . TYR A 1 114 ? 29.539 2.485 -27.303 1.00 58.78 114 TYR A O 1
ATOM 924 N N . PRO A 1 115 ? 30.849 3.632 -28.741 1.00 64.31 115 PRO A N 1
ATOM 925 C CA . PRO A 1 115 ? 31.170 4.687 -29.711 1.00 64.31 115 PRO A CA 1
ATOM 926 C C . PRO A 1 115 ? 30.951 4.215 -31.169 1.00 64.31 115 PRO A C 1
ATOM 928 O O . PRO A 1 115 ? 31.605 3.267 -31.596 1.00 64.31 115 PRO A O 1
ATOM 931 N N . PRO A 1 116 ? 30.112 4.893 -31.981 1.00 60.03 116 PRO A N 1
ATOM 932 C CA . PRO A 1 116 ? 29.750 4.448 -33.332 1.00 60.03 116 PRO A CA 1
ATOM 933 C C . PRO A 1 116 ? 30.738 4.908 -34.415 1.00 60.03 116 PRO A C 1
ATOM 935 O O . PRO A 1 116 ? 30.470 4.708 -35.594 1.00 60.03 116 PRO A O 1
ATOM 938 N N . LYS A 1 117 ? 31.838 5.580 -34.048 1.00 55.22 117 LYS A N 1
ATOM 939 C CA . LYS A 1 117 ? 32.755 6.206 -35.015 1.00 55.22 117 LYS A CA 1
ATOM 940 C C . LYS A 1 117 ? 34.199 5.728 -34.970 1.00 55.22 117 LYS A C 1
ATOM 942 O O . LYS A 1 117 ? 34.859 5.863 -35.984 1.00 55.22 117 LYS A O 1
ATOM 947 N N . LYS A 1 118 ? 34.661 5.082 -33.892 1.00 58.16 118 LYS A N 1
ATOM 948 C CA . LYS A 1 118 ? 36.052 4.596 -33.840 1.00 58.16 118 LYS A CA 1
ATOM 949 C C . LYS A 1 118 ? 36.353 3.581 -34.943 1.00 58.16 118 LYS A C 1
ATOM 951 O O . LYS A 1 118 ? 37.364 3.690 -35.609 1.00 58.16 118 LYS A O 1
ATOM 956 N N . TYR A 1 119 ? 35.427 2.656 -35.198 1.00 57.53 119 TYR A N 1
ATOM 957 C CA . TYR A 1 119 ? 35.622 1.642 -36.235 1.00 57.53 119 TYR A CA 1
ATOM 958 C C . TYR A 1 119 ? 35.656 2.226 -37.659 1.00 57.53 119 TYR A C 1
ATOM 960 O O . TYR A 1 119 ? 36.456 1.782 -38.473 1.00 57.53 119 TYR A O 1
ATOM 968 N N . ASN A 1 120 ? 34.830 3.236 -37.957 1.00 60.75 120 ASN A N 1
ATOM 969 C CA . ASN A 1 120 ? 34.854 3.893 -39.268 1.00 60.75 120 ASN A CA 1
ATOM 970 C C . ASN A 1 120 ? 36.074 4.814 -39.420 1.00 60.75 120 ASN A C 1
ATOM 972 O O . ASN A 1 120 ? 36.689 4.806 -40.477 1.00 60.75 120 ASN A O 1
ATOM 976 N N . GLU A 1 121 ? 36.460 5.542 -38.367 1.00 60.59 121 GLU A N 1
ATOM 977 C CA . GLU A 1 121 ? 37.680 6.364 -38.350 1.00 60.59 121 GLU A CA 1
ATOM 978 C C . GLU A 1 121 ? 38.942 5.500 -38.535 1.00 60.59 121 GLU A C 1
ATOM 980 O O . GLU A 1 121 ? 39.821 5.856 -39.318 1.00 60.59 121 GLU A O 1
ATOM 985 N N . ASP A 1 122 ? 39.017 4.331 -37.886 1.00 61.03 122 ASP A N 1
ATOM 986 C CA . ASP A 1 122 ? 40.134 3.388 -38.043 1.00 61.03 122 ASP A CA 1
ATOM 987 C C . ASP A 1 122 ? 40.188 2.784 -39.462 1.00 61.03 122 ASP A C 1
ATOM 989 O O . ASP A 1 122 ? 41.275 2.568 -40.004 1.00 61.03 122 ASP A O 1
ATOM 993 N N . LEU A 1 123 ? 39.031 2.525 -40.086 1.00 62.72 123 LEU A N 1
ATOM 994 C CA . LEU A 1 123 ? 38.947 1.991 -41.450 1.00 62.72 123 LEU A CA 1
ATOM 995 C C . LEU A 1 123 ? 39.318 3.024 -42.518 1.00 62.72 123 LEU A C 1
ATOM 997 O O . LEU A 1 123 ? 40.100 2.689 -43.407 1.00 62.72 123 LEU A O 1
ATOM 1001 N N . GLU A 1 124 ? 38.814 4.258 -42.416 1.00 63.69 124 GLU A N 1
ATOM 1002 C CA . GLU A 1 124 ? 39.188 5.352 -43.325 1.00 63.69 124 GLU A CA 1
ATOM 1003 C C . GLU A 1 124 ? 40.695 5.630 -43.227 1.00 63.69 124 GLU A C 1
ATOM 1005 O O . GLU A 1 124 ? 41.390 5.649 -44.242 1.00 63.69 124 GLU A O 1
ATOM 1010 N N . THR A 1 125 ? 41.245 5.673 -42.006 1.00 71.50 125 THR A N 1
ATOM 1011 C CA . THR A 1 125 ? 42.691 5.855 -41.786 1.00 71.50 125 THR A CA 1
ATOM 1012 C C . THR A 1 125 ? 43.528 4.714 -42.390 1.00 71.50 125 THR A C 1
ATOM 1014 O O . THR A 1 125 ? 44.645 4.932 -42.865 1.00 71.50 125 THR A O 1
ATOM 1017 N N . ALA A 1 126 ? 43.025 3.475 -42.370 1.00 69.56 126 ALA A N 1
ATOM 1018 C CA . ALA A 1 126 ? 43.720 2.309 -42.922 1.00 69.56 126 ALA A CA 1
ATOM 1019 C C . ALA A 1 126 ? 43.601 2.180 -44.453 1.00 69.56 126 ALA A C 1
ATOM 1021 O O . ALA A 1 126 ? 44.428 1.498 -45.068 1.00 69.56 126 ALA A O 1
ATOM 1022 N N . GLN A 1 127 ? 42.576 2.779 -45.064 1.00 71.12 127 GLN A N 1
ATOM 1023 C CA . GLN A 1 127 ? 42.428 2.864 -46.519 1.00 71.12 127 GLN A CA 1
ATOM 1024 C C . GLN A 1 127 ? 43.295 3.988 -47.092 1.00 71.12 127 GLN A C 1
ATOM 1026 O O . GLN A 1 127 ? 44.096 3.707 -47.979 1.00 71.12 127 GLN A O 1
ATOM 1031 N N . GLU A 1 128 ? 43.268 5.188 -46.502 1.00 77.31 128 GLU A N 1
ATOM 1032 C CA . GLU A 1 128 ? 44.101 6.321 -46.944 1.00 77.31 128 GLU A CA 1
ATOM 1033 C C . GLU A 1 128 ? 45.607 6.009 -46.902 1.00 77.31 128 GLU A C 1
ATOM 1035 O O . GLU A 1 128 ? 46.365 6.441 -47.769 1.00 77.31 128 GLU A O 1
ATOM 1040 N N . ARG A 1 129 ? 46.072 5.232 -45.910 1.00 70.81 129 ARG A N 1
ATOM 1041 C CA . ARG A 1 129 ? 47.481 4.792 -45.864 1.00 70.81 129 ARG A CA 1
ATOM 1042 C C . ARG A 1 129 ? 47.849 3.858 -47.014 1.00 70.81 129 ARG A C 1
ATOM 1044 O O . ARG A 1 129 ? 48.950 3.966 -47.536 1.00 70.81 129 ARG A O 1
ATOM 1051 N N . ARG A 1 130 ? 46.943 2.955 -47.399 1.00 74.88 130 ARG A N 1
ATOM 1052 C CA . ARG A 1 130 ? 47.178 2.002 -48.493 1.00 74.88 130 ARG A CA 1
ATOM 1053 C C . ARG A 1 130 ? 47.169 2.679 -49.856 1.00 74.88 130 ARG A C 1
ATOM 1055 O O . ARG A 1 130 ? 47.970 2.302 -50.701 1.00 74.88 130 ARG A O 1
ATOM 1062 N N . GLU A 1 131 ? 46.289 3.654 -50.057 1.00 80.69 131 GLU A N 1
ATOM 1063 C CA . GLU A 1 131 ? 46.237 4.429 -51.301 1.00 80.69 131 GLU A CA 1
ATOM 1064 C C . GLU A 1 131 ? 47.517 5.250 -51.484 1.00 80.69 131 GLU A C 1
ATOM 1066 O O . GLU A 1 131 ? 48.127 5.178 -52.543 1.00 80.69 131 GLU A O 1
ATOM 1071 N N . ARG A 1 132 ? 48.020 5.903 -50.427 1.00 76.12 132 ARG A N 1
ATOM 1072 C CA . ARG A 1 132 ? 49.292 6.642 -50.500 1.00 76.12 132 ARG A CA 1
ATOM 1073 C C . ARG A 1 132 ? 50.492 5.744 -50.816 1.00 76.12 132 ARG A C 1
ATOM 1075 O O . ARG A 1 132 ? 51.328 6.110 -51.630 1.00 76.12 132 ARG A O 1
ATOM 1082 N N . GLU A 1 133 ? 50.573 4.569 -50.192 1.00 73.62 133 GLU A N 1
ATOM 1083 C CA . GLU A 1 133 ? 51.631 3.595 -50.499 1.00 73.62 133 GLU A CA 1
ATOM 1084 C C . GLU A 1 133 ? 51.543 3.097 -51.950 1.00 73.62 133 GLU A C 1
ATOM 1086 O O . GLU A 1 133 ? 52.575 2.882 -52.580 1.00 73.62 133 GLU A O 1
ATOM 1091 N N . GLN A 1 134 ? 50.331 2.930 -52.494 1.00 77.62 134 GLN A N 1
ATOM 1092 C CA . GLN A 1 134 ? 50.128 2.556 -53.896 1.00 77.62 134 GLN A CA 1
ATOM 1093 C C . GLN A 1 134 ? 50.525 3.680 -54.855 1.00 77.62 134 GLN A C 1
ATOM 1095 O O . GLN A 1 134 ? 51.234 3.402 -55.816 1.00 77.62 134 GLN A O 1
ATOM 1100 N N . GLU A 1 135 ? 50.150 4.927 -54.569 1.00 80.88 135 GLU A N 1
ATOM 1101 C CA . GLU A 1 135 ? 50.544 6.098 -55.362 1.00 80.88 135 GLU A CA 1
ATOM 1102 C C . GLU A 1 135 ? 52.069 6.293 -55.371 1.00 80.88 135 GLU A C 1
ATOM 1104 O O . GLU A 1 135 ? 52.656 6.546 -56.421 1.00 80.88 135 GLU A O 1
ATOM 1109 N N . GLU A 1 136 ? 52.740 6.122 -54.226 1.00 74.25 136 GLU A N 1
ATOM 1110 C CA . GLU A 1 136 ? 54.206 6.193 -54.136 1.00 74.25 136 GLU A CA 1
ATOM 1111 C C . GLU A 1 136 ? 54.889 5.065 -54.930 1.00 74.25 136 GLU A C 1
ATOM 1113 O O . GLU A 1 136 ? 55.913 5.294 -55.575 1.00 74.25 136 GLU A O 1
ATOM 1118 N N . LEU A 1 137 ? 54.316 3.855 -54.920 1.00 78.25 137 LEU A N 1
ATOM 1119 C CA . LEU A 1 137 ? 54.788 2.714 -55.714 1.00 78.25 137 LEU A CA 1
ATOM 1120 C C . LEU A 1 137 ? 54.576 2.913 -57.217 1.00 78.25 137 LEU A C 1
ATOM 1122 O O . LEU A 1 137 ? 55.452 2.548 -58.000 1.00 78.25 137 LEU A O 1
ATOM 1126 N N . GLU A 1 138 ? 53.435 3.467 -57.625 1.00 80.81 138 GLU A N 1
ATOM 1127 C CA . GLU A 1 138 ? 53.146 3.782 -59.026 1.00 80.81 138 GLU A CA 1
ATOM 1128 C C . GLU A 1 138 ? 54.067 4.891 -59.537 1.00 80.81 138 GLU A C 1
ATOM 1130 O O . GLU A 1 138 ? 54.698 4.713 -60.575 1.00 80.81 138 GLU A O 1
ATOM 1135 N N . TYR A 1 139 ? 54.264 5.959 -58.761 1.00 79.31 139 TYR A N 1
ATOM 1136 C CA . TYR A 1 139 ? 55.192 7.037 -59.104 1.00 79.31 139 TYR A CA 1
ATOM 1137 C C . TYR A 1 139 ? 56.650 6.558 -59.194 1.00 79.31 139 TYR A C 1
ATOM 1139 O O . TYR A 1 139 ? 57.371 6.915 -60.123 1.00 79.31 139 TYR A O 1
ATOM 1147 N N . ALA A 1 140 ? 57.097 5.709 -58.260 1.00 77.44 140 ALA A N 1
ATOM 1148 C CA . ALA A 1 140 ? 58.436 5.119 -58.314 1.00 77.44 140 ALA A CA 1
ATOM 1149 C C . ALA A 1 140 ? 58.616 4.185 -59.522 1.00 77.44 140 ALA A C 1
ATOM 1151 O O . ALA A 1 140 ? 59.717 4.084 -60.059 1.00 77.44 140 ALA A O 1
ATOM 1152 N N . LYS A 1 141 ? 57.548 3.505 -59.951 1.00 77.19 141 LYS A N 1
ATOM 1153 C CA . LYS A 1 141 ? 57.562 2.651 -61.138 1.00 77.19 141 LYS A CA 1
ATOM 1154 C C . LYS A 1 141 ? 57.597 3.469 -62.431 1.00 77.19 141 LYS A C 1
ATOM 1156 O O . LYS A 1 141 ? 58.368 3.119 -63.313 1.00 77.19 141 LYS A O 1
ATOM 1161 N N . GLU A 1 142 ? 56.833 4.558 -62.521 1.00 72.69 142 GLU A N 1
ATOM 1162 C CA . GLU A 1 142 ? 56.901 5.494 -63.654 1.00 72.69 142 GLU A CA 1
ATOM 1163 C C . GLU A 1 142 ? 58.290 6.143 -63.765 1.00 72.69 142 GLU A C 1
ATOM 1165 O O . GLU A 1 142 ? 58.854 6.188 -64.851 1.00 72.69 142 GLU A O 1
ATOM 1170 N N . MET A 1 143 ? 58.905 6.541 -62.642 1.00 72.38 143 MET A N 1
ATOM 1171 C CA . MET A 1 143 ? 60.288 7.044 -62.636 1.00 72.38 143 MET A CA 1
ATOM 1172 C C . MET A 1 143 ? 61.331 5.996 -63.052 1.00 72.38 143 MET A C 1
ATOM 1174 O O . MET A 1 143 ? 62.355 6.367 -63.616 1.00 72.38 143 MET A O 1
ATOM 1178 N N . ALA A 1 144 ? 61.103 4.711 -62.760 1.00 69.62 144 ALA A N 1
ATOM 1179 C CA . ALA A 1 144 ? 62.002 3.633 -63.170 1.00 69.62 144 ALA A CA 1
ATOM 1180 C C . ALA A 1 144 ? 61.858 3.284 -64.662 1.00 69.62 144 ALA A C 1
ATOM 1182 O O . ALA A 1 144 ? 62.863 2.996 -65.302 1.00 69.62 144 ALA A O 1
ATOM 1183 N N . ASP A 1 145 ? 60.642 3.345 -65.217 1.00 61.72 145 ASP A N 1
ATOM 1184 C CA . ASP A 1 145 ? 60.407 3.146 -66.656 1.00 61.72 145 ASP A CA 1
ATOM 1185 C C . ASP A 1 145 ? 60.968 4.323 -67.496 1.00 61.72 145 ASP A C 1
ATOM 1187 O O . ASP A 1 145 ? 61.401 4.102 -68.625 1.00 61.72 145 ASP A O 1
AT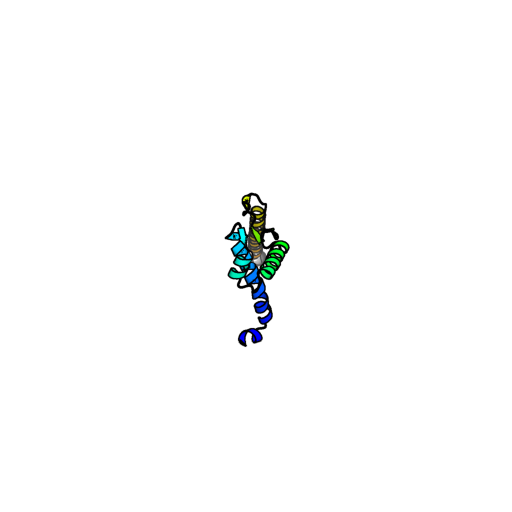OM 1191 N N . ASP A 1 146 ? 61.041 5.547 -66.949 1.00 56.19 146 ASP A N 1
ATOM 1192 C CA . ASP A 1 146 ? 61.656 6.718 -67.609 1.00 56.19 146 ASP A CA 1
ATOM 1193 C C . ASP A 1 146 ? 63.209 6.731 -67.559 1.00 56.19 146 ASP A C 1
ATOM 1195 O O . ASP A 1 146 ? 63.841 7.464 -68.325 1.00 56.19 146 ASP A O 1
ATOM 1199 N N . GLU A 1 147 ? 63.854 5.940 -66.686 1.00 52.50 147 GLU A N 1
ATOM 1200 C CA . GLU A 1 147 ? 65.327 5.800 -66.632 1.00 52.50 147 GLU A CA 1
ATOM 1201 C C . GLU A 1 147 ? 65.889 4.775 -67.641 1.00 52.50 147 GLU A C 1
ATOM 1203 O O . GLU A 1 147 ? 67.095 4.783 -67.896 1.00 52.50 147 GLU A O 1
ATOM 1208 N N . ASP A 1 148 ? 65.047 3.938 -68.258 1.00 51.72 148 ASP A N 1
ATOM 1209 C CA . ASP A 1 148 ? 65.461 2.921 -69.243 1.00 51.72 148 ASP A CA 1
ATOM 1210 C C . ASP A 1 148 ? 65.517 3.447 -70.704 1.00 51.72 148 ASP A C 1
ATOM 1212 O O . ASP A 1 148 ? 65.882 2.694 -71.611 1.00 51.72 148 ASP A O 1
ATOM 1216 N N . ASP A 1 149 ? 65.221 4.736 -70.944 1.00 52.62 149 ASP A N 1
ATOM 1217 C CA . ASP A 1 149 ? 65.159 5.364 -72.284 1.00 52.62 149 ASP A CA 1
ATOM 1218 C C . ASP A 1 149 ? 66.193 6.508 -72.521 1.00 52.62 149 ASP A C 1
ATOM 1220 O O . ASP A 1 149 ? 65.987 7.380 -73.376 1.00 52.62 149 ASP A O 1
ATOM 1224 N N . PHE A 1 150 ? 67.346 6.502 -71.821 1.00 44.25 150 PHE A N 1
ATOM 1225 C CA . PHE A 1 150 ? 68.521 7.355 -72.131 1.00 44.25 150 PHE A CA 1
ATOM 1226 C C . PHE A 1 150 ? 69.828 6.580 -72.372 1.00 44.25 150 PHE A C 1
ATOM 1228 O O . PHE A 1 150 ? 70.226 5.762 -71.513 1.00 44.25 150 PHE A O 1
#

Solvent-accessible surface area (backbone atoms only — not comparable to full-atom values): 8615 Å² total; per-residue (Å²): 132,64,72,47,62,74,68,70,47,49,71,59,57,64,52,42,59,60,51,51,53,56,50,51,52,44,53,48,50,75,73,35,63,63,47,42,32,62,59,51,8,63,75,67,70,48,96,38,42,67,58,37,48,54,53,49,55,47,35,38,73,72,66,72,40,66,57,49,79,41,78,91,81,44,32,40,35,35,57,78,85,71,66,59,85,83,48,66,59,60,59,51,56,48,50,56,52,50,52,51,51,52,49,52,51,54,51,50,54,50,51,77,49,57,80,73,48,60,69,57,54,54,48,54,57,57,47,56,55,54,52,51,55,48,52,54,51,50,52,54,48,53,57,53,64,63,64,74,78,120